Protein AF-A0A7V2PUW3-F1 (afdb_monomer)

Nearest PDB structures (foldseek):
  3nrw-assembly1_A  TM=8.621E-01  e=6.659E-03  Haloarcula marismortui
  1pvp-assembly1_B-2  TM=5.549E-01  e=2.207E-01  Punavirus P1

pLDDT: mean 91.97, std 9.2, range [51.28, 98.25]

Structure (mmCIF, N/CA/C/O backbone):
data_AF-A0A7V2PUW3-F1
#
_entry.id   AF-A0A7V2PUW3-F1
#
loop_
_atom_site.group_PDB
_atom_site.id
_atom_site.type_symbol
_atom_site.label_atom_id
_atom_site.label_alt_id
_atom_site.label_comp_id
_atom_site.label_asym_id
_atom_site.label_entity_id
_atom_site.label_seq_id
_atom_site.pdbx_PDB_ins_code
_atom_site.Cartn_x
_atom_site.Cartn_y
_atom_site.Cartn_z
_atom_site.occupancy
_atom_site.B_iso_or_equiv
_atom_site.auth_seq_id
_atom_site.auth_comp_id
_atom_site.auth_asym_id
_atom_site.auth_atom_id
_atom_site.pdbx_PDB_model_num
ATOM 1 N N . MET A 1 1 ? -8.598 -3.879 19.766 1.00 51.28 1 MET A N 1
ATOM 2 C CA . MET A 1 1 ? -7.593 -2.795 19.810 1.00 51.28 1 MET A CA 1
ATOM 3 C C . MET A 1 1 ? -7.805 -1.968 18.554 1.00 51.28 1 MET A C 1
ATOM 5 O O . MET A 1 1 ? -7.924 -2.573 17.498 1.00 51.28 1 MET A O 1
ATOM 9 N N . LYS A 1 2 ? -7.998 -0.651 18.660 1.00 70.31 2 LYS A N 1
ATOM 10 C CA . LYS A 1 2 ? -8.297 0.203 17.502 1.00 70.31 2 LYS A CA 1
ATOM 11 C C . LYS A 1 2 ? -6.970 0.790 17.023 1.00 70.31 2 LYS A C 1
ATOM 13 O O . LYS A 1 2 ? -6.455 1.682 17.683 1.00 70.31 2 LYS A O 1
ATOM 18 N N . TYR A 1 3 ? -6.376 0.204 15.986 1.00 88.75 3 TYR A N 1
ATOM 19 C CA . TYR A 1 3 ? -5.133 0.720 15.412 1.00 88.75 3 TYR A CA 1
ATOM 20 C C . TYR A 1 3 ? -5.442 1.935 14.545 1.00 88.75 3 TYR A C 1
ATOM 22 O O . TYR A 1 3 ? -6.392 1.908 13.757 1.00 88.75 3 TYR A O 1
ATOM 30 N N . SER A 1 4 ? -4.627 2.976 14.660 1.00 96.56 4 SER A N 1
ATOM 31 C CA . SER A 1 4 ? -4.621 4.026 13.649 1.00 96.56 4 SER A CA 1
ATOM 32 C C . SER A 1 4 ? -3.993 3.533 12.342 1.00 96.56 4 SER A C 1
ATOM 34 O O . SER A 1 4 ? -3.253 2.538 12.303 1.00 96.56 4 SER A O 1
ATOM 36 N N . ILE A 1 5 ? -4.260 4.244 11.247 1.00 96.88 5 ILE A N 1
ATOM 37 C CA . ILE A 1 5 ? -3.595 3.995 9.959 1.00 96.88 5 ILE A CA 1
ATOM 38 C C . ILE A 1 5 ? -2.074 4.157 10.110 1.00 96.88 5 ILE A C 1
ATOM 40 O O . ILE A 1 5 ? -1.307 3.325 9.628 1.00 96.88 5 ILE A O 1
ATOM 44 N N . GLN A 1 6 ? -1.623 5.188 10.827 1.00 96.94 6 GLN A N 1
ATOM 45 C CA . GLN A 1 6 ? -0.200 5.427 11.057 1.00 96.94 6 GLN A CA 1
ATOM 46 C C . GLN A 1 6 ? 0.468 4.278 11.825 1.00 96.94 6 GLN A C 1
ATOM 48 O O . GLN A 1 6 ? 1.545 3.814 11.439 1.00 96.94 6 GLN A O 1
ATOM 53 N N . GLU A 1 7 ? -0.154 3.812 12.911 1.00 97.25 7 GLU A N 1
ATOM 54 C CA . GLU A 1 7 ? 0.380 2.716 13.726 1.00 97.25 7 GLU A CA 1
ATOM 55 C C . GLU A 1 7 ? 0.435 1.414 12.931 1.00 97.25 7 GLU A C 1
ATOM 57 O O . GLU A 1 7 ? 1.468 0.747 12.915 1.00 97.25 7 GLU A O 1
ATOM 62 N N . SER A 1 8 ? -0.642 1.065 12.230 1.00 97.31 8 SER A N 1
ATOM 63 C CA . SER A 1 8 ? -0.702 -0.168 11.436 1.00 97.31 8 SER A CA 1
ATOM 64 C C . SER A 1 8 ? 0.316 -0.188 10.288 1.00 97.31 8 SER A C 1
ATOM 66 O O . SER A 1 8 ? 0.927 -1.230 10.043 1.00 97.31 8 SER A O 1
ATOM 68 N N . ILE A 1 9 ? 0.593 0.953 9.642 1.00 97.44 9 ILE A N 1
ATOM 69 C CA . ILE A 1 9 ? 1.695 1.086 8.671 1.00 97.44 9 ILE A CA 1
ATOM 70 C C . ILE A 1 9 ? 3.051 0.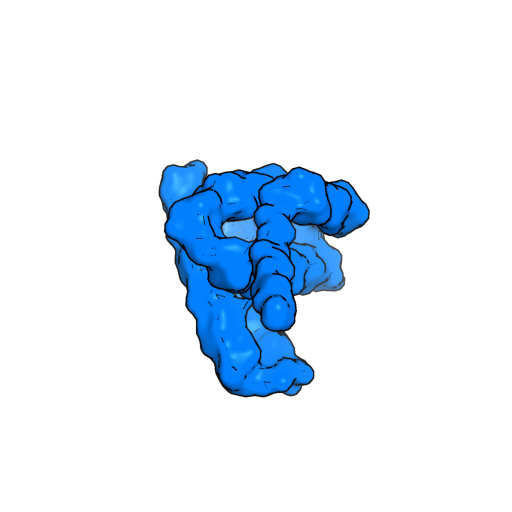824 9.334 1.00 97.44 9 ILE A C 1
ATOM 72 O O . ILE A 1 9 ? 3.873 0.086 8.784 1.00 97.44 9 ILE A O 1
ATOM 76 N N . ASN A 1 10 ? 3.297 1.402 10.512 1.00 96.50 10 ASN A N 1
ATOM 77 C CA . ASN A 1 10 ? 4.554 1.201 11.231 1.00 96.50 10 ASN A CA 1
ATOM 78 C C . ASN A 1 10 ? 4.742 -0.268 11.634 1.00 96.50 10 ASN A C 1
ATOM 80 O O . ASN A 1 10 ? 5.817 -0.828 11.419 1.00 96.50 10 ASN A O 1
ATOM 84 N N . HIS A 1 11 ? 3.688 -0.912 12.141 1.00 95.94 11 HIS A N 1
ATOM 85 C CA . HIS A 1 11 ? 3.705 -2.336 12.466 1.00 95.94 11 HIS A CA 1
ATOM 86 C C . HIS A 1 11 ? 3.993 -3.197 11.233 1.00 95.94 11 HIS A C 1
ATOM 88 O O . HIS A 1 11 ? 4.876 -4.054 11.280 1.00 95.94 11 HIS A O 1
ATOM 94 N N . TYR A 1 12 ? 3.332 -2.929 10.106 1.00 96.25 12 TYR A N 1
ATOM 95 C CA . TYR A 1 12 ? 3.611 -3.628 8.855 1.00 96.25 12 TYR A CA 1
ATOM 96 C C . TYR A 1 12 ? 5.075 -3.474 8.417 1.00 96.25 12 TYR A C 1
ATOM 98 O O . TYR A 1 12 ? 5.725 -4.469 8.095 1.00 96.25 12 TYR A O 1
ATOM 106 N N . LEU A 1 13 ? 5.639 -2.264 8.453 1.00 96.00 13 LEU A N 1
ATOM 107 C CA . LEU A 1 13 ? 7.041 -2.047 8.083 1.00 96.00 13 LEU A CA 1
ATOM 108 C C . LEU A 1 13 ? 8.016 -2.825 8.976 1.00 96.00 13 LEU A C 1
ATOM 110 O O . LEU A 1 13 ? 8.980 -3.396 8.461 1.00 96.00 13 LEU A O 1
ATOM 114 N N . GLU A 1 14 ? 7.743 -2.930 10.279 1.00 94.38 14 GLU A N 1
ATOM 115 C CA . GLU A 1 14 ? 8.532 -3.784 11.171 1.00 94.38 14 GLU A CA 1
ATOM 116 C C . GLU A 1 14 ? 8.423 -5.267 10.770 1.00 94.38 14 GLU A C 1
AT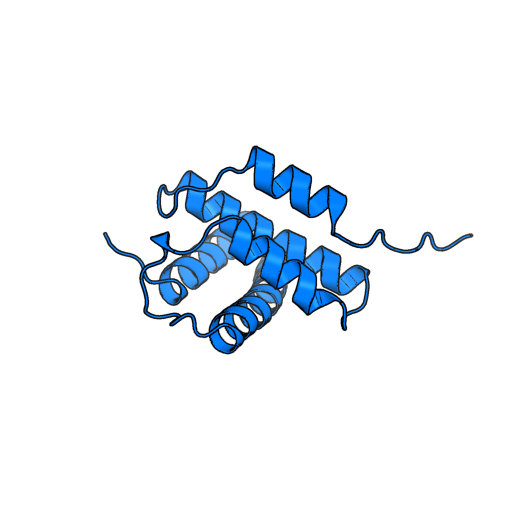OM 118 O O . GLU A 1 14 ? 9.444 -5.946 10.661 1.00 94.38 14 GLU A O 1
ATOM 123 N N . THR A 1 15 ? 7.233 -5.775 10.421 1.00 92.38 15 THR A N 1
ATOM 124 C CA . THR A 1 15 ? 7.092 -7.169 9.937 1.00 92.38 15 THR A CA 1
ATOM 125 C C . THR A 1 15 ? 7.886 -7.433 8.650 1.00 92.38 15 THR A C 1
ATOM 127 O O . THR A 1 15 ? 8.494 -8.496 8.485 1.00 92.38 15 THR A O 1
ATOM 130 N N . VAL A 1 16 ? 7.953 -6.455 7.739 1.00 91.19 16 VAL A N 1
ATOM 131 C CA . VAL A 1 16 ? 8.737 -6.549 6.494 1.00 91.19 16 VAL A CA 1
ATOM 132 C C . VAL A 1 16 ? 10.236 -6.564 6.794 1.00 91.19 16 VAL A C 1
ATOM 134 O O . VAL A 1 16 ? 10.984 -7.344 6.193 1.00 91.19 16 VAL A O 1
ATOM 137 N N . LYS A 1 17 ? 10.676 -5.744 7.752 1.00 89.19 17 LYS A N 1
ATOM 138 C CA . LYS A 1 17 ? 12.064 -5.696 8.220 1.00 89.19 17 LYS A CA 1
ATOM 139 C C . LYS A 1 17 ? 12.537 -7.055 8.728 1.00 89.19 17 LYS A C 1
ATOM 141 O O . LYS A 1 17 ? 13.623 -7.488 8.348 1.00 89.19 17 LYS A O 1
ATOM 146 N N . PHE A 1 18 ? 11.712 -7.733 9.529 1.00 84.38 18 PHE A N 1
ATOM 147 C CA . PHE A 1 18 ? 12.036 -9.049 10.088 1.00 84.38 18 PHE A CA 1
ATOM 148 C C . PHE A 1 18 ? 12.006 -10.180 9.050 1.00 84.38 18 PHE A C 1
ATOM 150 O O . PHE A 1 18 ? 12.747 -11.148 9.192 1.00 84.38 18 PHE A O 1
ATOM 157 N N . SER A 1 19 ? 11.179 -10.073 8.005 1.00 82.00 19 SER A N 1
ATOM 158 C CA . SER A 1 19 ? 10.915 -11.185 7.076 1.00 82.00 19 SER A CA 1
ATOM 159 C C . SER A 1 19 ? 11.678 -11.145 5.746 1.00 82.00 19 SER A C 1
ATOM 161 O O . SER A 1 19 ? 11.866 -12.197 5.135 1.00 82.00 19 SER A O 1
ATOM 163 N N . ARG A 1 20 ? 12.089 -9.968 5.242 1.00 72.25 20 ARG A N 1
ATOM 164 C CA . ARG A 1 20 ? 12.600 -9.831 3.857 1.00 72.25 20 ARG A CA 1
ATOM 165 C C . ARG A 1 20 ? 13.982 -9.189 3.727 1.00 72.25 20 ARG A C 1
ATOM 167 O O . ARG A 1 20 ? 14.746 -9.643 2.881 1.00 72.25 20 ARG A O 1
ATOM 174 N N . SER A 1 21 ? 14.279 -8.116 4.471 1.00 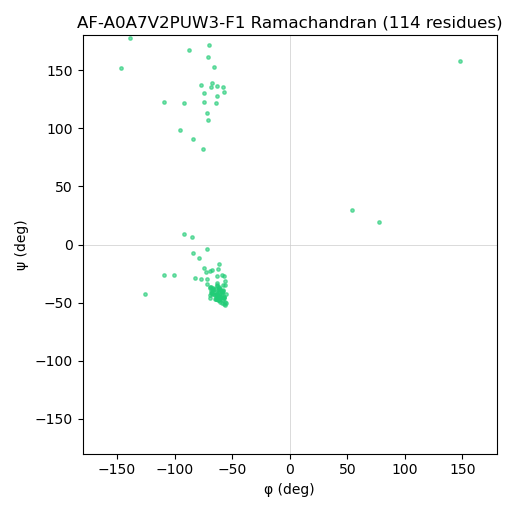82.06 21 SER A N 1
ATOM 175 C CA . SER A 1 21 ? 15.584 -7.414 4.613 1.00 82.06 21 SER A CA 1
ATOM 176 C C . SER A 1 21 ? 15.379 -5.912 4.844 1.00 82.06 21 SER A C 1
ATOM 178 O O . SER A 1 21 ? 14.387 -5.333 4.395 1.00 82.06 21 SER A O 1
ATOM 180 N N . THR A 1 22 ? 16.376 -5.240 5.428 1.00 81.38 22 THR A N 1
ATOM 181 C CA . THR A 1 22 ? 16.386 -3.779 5.647 1.00 81.38 22 THR A CA 1
ATOM 182 C C . THR A 1 22 ? 16.243 -2.968 4.352 1.00 81.38 22 THR A C 1
ATOM 184 O O . THR A 1 22 ? 15.588 -1.931 4.328 1.00 81.38 22 THR A O 1
ATOM 187 N N . ASN A 1 23 ? 16.805 -3.446 3.235 1.00 83.56 23 ASN A N 1
ATOM 188 C CA . ASN A 1 23 ? 16.679 -2.769 1.937 1.00 83.56 23 ASN A CA 1
ATOM 189 C C . ASN A 1 23 ? 15.243 -2.824 1.388 1.00 83.56 23 ASN A C 1
ATOM 191 O O . ASN A 1 23 ? 14.763 -1.858 0.786 1.00 83.56 23 ASN A O 1
ATOM 195 N N . THR A 1 24 ? 14.547 -3.944 1.613 1.00 87.19 24 THR A N 1
ATOM 196 C CA . THR A 1 24 ? 13.140 -4.103 1.213 1.00 87.19 24 THR A CA 1
ATOM 197 C C . THR A 1 24 ? 12.245 -3.212 2.066 1.00 87.19 24 THR A C 1
ATOM 199 O O . THR A 1 24 ? 11.402 -2.502 1.523 1.00 87.19 24 THR A O 1
ATOM 202 N N . GLU A 1 25 ? 12.492 -3.174 3.377 1.00 92.69 25 GLU A N 1
ATOM 203 C CA . GLU A 1 25 ? 11.787 -2.294 4.313 1.00 92.69 25 GLU A CA 1
ATOM 204 C C . GLU A 1 25 ? 11.908 -0.822 3.906 1.00 92.69 25 GLU A C 1
ATOM 206 O O . GLU A 1 25 ? 10.886 -0.168 3.722 1.00 92.69 25 GLU A O 1
ATOM 211 N N . ARG A 1 26 ? 13.121 -0.315 3.647 1.00 91.88 26 ARG A N 1
ATOM 212 C CA . ARG A 1 26 ? 13.322 1.084 3.230 1.00 91.88 26 ARG A CA 1
ATOM 213 C C . ARG A 1 26 ? 12.552 1.426 1.956 1.00 91.88 26 ARG A C 1
ATOM 215 O O . ARG A 1 26 ? 11.994 2.514 1.815 1.00 91.88 26 ARG A O 1
ATOM 222 N N . THR A 1 27 ? 12.521 0.485 1.019 1.00 93.06 27 THR A N 1
ATOM 223 C CA . THR A 1 27 ? 11.794 0.647 -0.240 1.00 93.06 27 THR A CA 1
ATOM 224 C C . THR A 1 27 ? 10.282 0.696 -0.006 1.00 93.06 27 THR A C 1
ATOM 226 O O . THR A 1 27 ? 9.594 1.540 -0.581 1.00 93.06 27 THR A O 1
ATOM 229 N N . TYR A 1 28 ? 9.768 -0.169 0.869 1.00 95.50 28 TYR A N 1
ATOM 230 C CA . TYR A 1 28 ? 8.351 -0.208 1.228 1.00 95.50 28 TYR A CA 1
ATOM 231 C C . TYR A 1 28 ? 7.953 1.028 2.031 1.00 95.50 28 TYR A C 1
ATOM 233 O O . TYR A 1 28 ? 6.894 1.590 1.780 1.00 95.50 28 TYR A O 1
ATOM 241 N N . ARG A 1 29 ? 8.824 1.521 2.916 1.00 96.88 29 ARG A N 1
ATOM 242 C CA . ARG A 1 29 ? 8.623 2.774 3.647 1.00 96.88 29 ARG A CA 1
ATOM 243 C C . ARG A 1 29 ? 8.427 3.945 2.695 1.00 96.88 29 ARG A C 1
ATOM 245 O O . ARG A 1 29 ? 7.484 4.706 2.861 1.00 96.88 29 ARG A O 1
ATOM 252 N N . ASN A 1 30 ? 9.253 4.057 1.655 1.00 96.69 30 ASN A N 1
ATOM 253 C CA . ASN A 1 30 ? 9.078 5.104 0.647 1.00 96.69 30 ASN A CA 1
ATOM 254 C C . ASN A 1 30 ? 7.720 4.996 -0.062 1.00 96.69 30 ASN A C 1
ATOM 256 O O . ASN A 1 30 ? 7.036 6.002 -0.219 1.00 96.69 30 ASN A O 1
ATOM 260 N N . ALA A 1 31 ? 7.313 3.787 -0.456 1.00 97.06 31 ALA A N 1
ATOM 261 C CA . ALA A 1 31 ? 6.007 3.564 -1.073 1.00 97.06 31 ALA A CA 1
ATOM 262 C C . ALA A 1 31 ? 4.848 3.947 -0.140 1.00 97.06 31 ALA A C 1
ATOM 264 O O . ALA A 1 31 ? 3.914 4.628 -0.558 1.00 97.06 31 ALA A O 1
ATOM 265 N N . LEU A 1 32 ? 4.926 3.549 1.132 1.00 97.94 32 LEU A N 1
ATOM 266 C CA . LEU A 1 32 ? 3.890 3.831 2.122 1.00 97.94 32 LEU A CA 1
ATOM 267 C C . LEU A 1 32 ? 3.872 5.294 2.564 1.00 97.94 32 LEU A C 1
ATOM 269 O O . LEU A 1 32 ? 2.828 5.773 2.987 1.00 97.94 32 LEU A O 1
ATOM 273 N N . ASN A 1 33 ? 4.978 6.029 2.451 1.00 98.06 33 ASN A N 1
ATOM 274 C CA . ASN A 1 33 ? 4.977 7.481 2.639 1.00 98.06 33 ASN A CA 1
ATOM 275 C C . ASN A 1 33 ? 4.191 8.178 1.521 1.00 98.06 33 ASN A C 1
ATOM 277 O O . ASN A 1 33 ? 3.396 9.069 1.797 1.00 98.06 33 ASN A O 1
ATOM 281 N N . VAL A 1 34 ? 4.356 7.737 0.269 1.00 98.06 34 VAL A N 1
ATOM 282 C CA . VAL A 1 34 ? 3.556 8.251 -0.858 1.00 98.06 34 VAL A CA 1
ATOM 283 C C . VAL A 1 34 ? 2.085 7.858 -0.704 1.00 98.06 34 VAL A C 1
ATOM 285 O O . VAL A 1 34 ? 1.207 8.667 -0.975 1.00 98.06 34 VAL A O 1
ATOM 288 N N . PHE A 1 35 ? 1.803 6.654 -0.200 1.00 98.25 35 PHE A N 1
ATOM 289 C CA . PHE A 1 35 ? 0.442 6.243 0.150 1.00 98.25 35 PHE A CA 1
ATOM 290 C C . PHE A 1 35 ? -0.172 7.110 1.257 1.00 98.25 35 PHE A C 1
ATOM 292 O O . PHE A 1 35 ? -1.300 7.559 1.115 1.00 98.25 35 PHE A O 1
ATOM 299 N N . GLN A 1 36 ? 0.564 7.396 2.334 1.00 98.06 36 GLN A N 1
ATOM 300 C CA . GLN A 1 36 ? 0.111 8.300 3.399 1.00 98.06 36 GLN A CA 1
ATOM 301 C C . GLN A 1 36 ? -0.196 9.702 2.864 1.00 98.06 36 GLN A C 1
ATOM 303 O O . GLN A 1 36 ? -1.206 10.283 3.247 1.00 98.06 36 GLN A O 1
ATOM 308 N N . GLN A 1 37 ? 0.627 10.221 1.949 1.00 97.81 37 GLN A N 1
ATOM 309 C CA . GLN A 1 37 ? 0.346 11.500 1.302 1.00 97.81 37 GLN A CA 1
ATOM 310 C C . GLN A 1 37 ? -0.943 11.443 0.470 1.00 97.81 37 GLN A C 1
ATOM 312 O O . GLN A 1 37 ? -1.772 12.333 0.597 1.00 97.81 37 GLN A O 1
ATOM 317 N N . ASP A 1 38 ? -1.158 10.372 -0.303 1.00 97.25 38 ASP A N 1
ATOM 318 C CA . ASP A 1 38 ? -2.405 10.166 -1.057 1.00 97.25 38 ASP A CA 1
ATOM 319 C 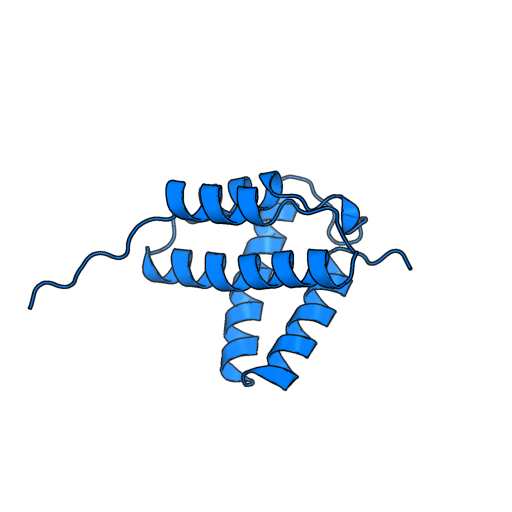C . ASP A 1 38 ? -3.633 10.135 -0.133 1.00 97.25 38 ASP A C 1
ATOM 321 O O . ASP A 1 38 ? -4.656 10.739 -0.446 1.00 97.25 38 ASP A O 1
ATOM 325 N N . LEU A 1 39 ? -3.534 9.498 1.037 1.00 97.31 39 LEU A N 1
ATOM 326 C CA . LEU A 1 39 ? -4.601 9.515 2.042 1.00 97.31 39 LEU A CA 1
ATOM 327 C C . LEU A 1 39 ? -4.894 10.936 2.540 1.00 97.31 39 LEU A C 1
ATOM 329 O O . LEU A 1 39 ? -6.056 11.342 2.558 1.00 97.31 39 LEU A O 1
ATOM 333 N N . ILE A 1 40 ? -3.852 11.695 2.894 1.00 97.19 40 ILE A N 1
ATOM 334 C CA . ILE A 1 40 ? -3.976 13.085 3.355 1.00 97.19 40 ILE A CA 1
ATOM 335 C C . ILE A 1 40 ? -4.618 13.958 2.270 1.00 97.19 40 ILE A C 1
ATOM 337 O O . ILE A 1 40 ? -5.550 14.707 2.561 1.00 97.19 40 ILE A O 1
ATOM 341 N N . ASP A 1 41 ? -4.175 13.824 1.019 1.00 95.69 41 ASP A N 1
ATOM 342 C CA . ASP A 1 41 ? -4.692 14.589 -0.121 1.00 95.69 41 ASP A CA 1
ATOM 343 C C . ASP A 1 41 ? -6.179 14.285 -0.392 1.00 95.69 41 ASP A C 1
ATOM 345 O O . ASP A 1 41 ? -6.916 15.140 -0.884 1.00 95.69 41 ASP A O 1
ATOM 349 N N . ASN A 1 42 ? -6.643 13.087 -0.019 1.00 94.50 42 ASN A N 1
ATOM 350 C CA . ASN A 1 42 ? -8.048 12.673 -0.074 1.00 94.50 42 ASN A CA 1
ATOM 351 C C . ASN A 1 42 ? -8.825 12.949 1.235 1.00 94.50 42 ASN A C 1
ATOM 353 O O . ASN A 1 42 ? -9.968 12.509 1.372 1.00 94.50 42 ASN A O 1
ATOM 357 N N . GLY A 1 43 ? -8.239 13.679 2.192 1.00 94.81 43 GLY A N 1
ATOM 358 C CA . GLY A 1 43 ? -8.893 14.092 3.438 1.00 94.81 43 GLY A CA 1
ATOM 359 C C . GLY A 1 43 ? -9.003 12.999 4.505 1.00 94.81 43 GLY A C 1
ATOM 360 O O . GLY A 1 43 ? -9.840 13.104 5.401 1.00 94.81 43 GLY A O 1
ATOM 361 N N . ILE A 1 44 ? -8.192 11.943 4.416 1.00 95.38 44 ILE A N 1
ATOM 362 C CA . ILE A 1 44 ? -8.172 10.844 5.385 1.00 95.38 44 ILE A CA 1
ATOM 363 C C . ILE A 1 44 ? -7.132 11.146 6.471 1.00 95.38 44 ILE A C 1
ATOM 365 O O . ILE A 1 44 ? -5.946 11.306 6.186 1.00 95.38 44 ILE A O 1
ATOM 369 N N . ASP A 1 45 ? -7.577 11.189 7.729 1.00 95.31 45 ASP A N 1
ATOM 370 C CA . ASP A 1 45 ? -6.701 11.361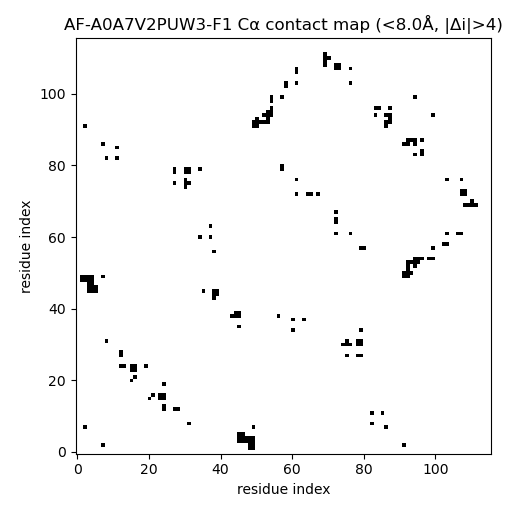 8.893 1.00 95.31 45 ASP A CA 1
ATOM 371 C C . ASP A 1 45 ? -5.927 10.069 9.194 1.00 95.31 45 ASP A C 1
ATOM 373 O O . ASP A 1 45 ? -6.522 9.022 9.455 1.00 95.31 45 ASP A O 1
ATOM 377 N N . LEU A 1 46 ? -4.594 10.152 9.211 1.00 96.31 46 LEU A N 1
ATOM 378 C CA . LEU A 1 46 ? -3.709 9.022 9.505 1.00 96.31 46 LEU A CA 1
ATOM 379 C C . LEU A 1 46 ? -3.809 8.536 10.959 1.00 96.31 46 LEU A C 1
ATOM 381 O O . LEU A 1 46 ? -3.488 7.379 11.235 1.00 96.31 46 LEU A O 1
ATOM 385 N N . ASN A 1 47 ? -4.272 9.386 11.880 1.00 96.38 47 ASN A N 1
ATOM 386 C CA . ASN A 1 47 ? -4.565 8.995 13.263 1.00 96.38 47 ASN A CA 1
ATOM 387 C C . ASN A 1 47 ? -5.964 8.374 13.410 1.00 96.38 47 ASN A C 1
ATOM 389 O O . ASN A 1 47 ? -6.315 7.868 14.478 1.00 96.38 47 ASN A O 1
ATOM 393 N N . GLY A 1 48 ? -6.760 8.404 12.338 1.00 94.31 48 GLY A N 1
ATOM 394 C CA . GLY A 1 48 ? -8.073 7.790 12.264 1.00 94.31 48 GLY A CA 1
ATOM 395 C C . GLY A 1 48 ? -8.021 6.262 12.243 1.00 94.31 48 GLY A C 1
ATOM 396 O O . GLY A 1 48 ? -6.966 5.640 12.133 1.00 94.31 48 GLY A O 1
ATOM 397 N N . ASP A 1 49 ? -9.203 5.655 12.347 1.00 94.75 49 ASP A N 1
ATOM 398 C CA . ASP A 1 49 ? -9.378 4.202 12.399 1.00 94.75 49 ASP A CA 1
ATOM 399 C C . ASP A 1 49 ? -8.897 3.509 11.112 1.00 94.75 49 ASP A C 1
ATOM 401 O O . ASP A 1 49 ? -9.336 3.839 10.010 1.00 94.75 49 ASP A O 1
ATOM 405 N N . VAL A 1 50 ? -8.040 2.496 11.243 1.00 96.50 50 VAL A N 1
ATOM 406 C CA . VAL A 1 50 ? -7.567 1.705 10.098 1.00 96.50 50 VAL A CA 1
ATOM 407 C C . VAL A 1 50 ? -8.691 0.952 9.374 1.00 96.50 50 VAL A C 1
ATOM 409 O O . VAL A 1 50 ? -8.554 0.647 8.188 1.00 96.50 50 VAL A O 1
ATOM 412 N N . SER A 1 51 ? -9.832 0.710 10.032 1.00 94.12 51 SER A N 1
ATOM 413 C CA . SER A 1 51 ? -10.984 0.022 9.430 1.00 94.12 51 SER A CA 1
ATOM 414 C C . SER A 1 51 ? -11.590 0.750 8.218 1.00 94.12 51 SER A C 1
ATOM 416 O O . SER A 1 51 ? -12.292 0.133 7.417 1.00 94.12 51 SER A O 1
ATOM 418 N N . PHE A 1 52 ? -11.282 2.040 8.024 1.00 91.38 52 PHE A N 1
ATOM 419 C CA . PHE A 1 52 ? -11.674 2.791 6.826 1.00 91.38 52 PHE A CA 1
ATOM 420 C C . PHE A 1 52 ? -10.938 2.339 5.554 1.00 91.38 52 PHE A C 1
ATOM 422 O O . PHE A 1 52 ? -11.434 2.553 4.443 1.00 91.38 52 PHE A O 1
ATOM 429 N N . ILE A 1 53 ? -9.767 1.710 5.690 1.00 95.50 53 ILE A N 1
ATOM 430 C CA . ILE A 1 53 ? -8.959 1.264 4.554 1.00 95.50 53 ILE A CA 1
ATOM 431 C C . ILE A 1 53 ? -9.628 0.066 3.878 1.00 95.50 53 ILE A C 1
ATOM 433 O O . ILE A 1 53 ? -9.679 -1.026 4.432 1.00 95.50 53 ILE A O 1
ATOM 437 N N . ASN A 1 54 ? -10.095 0.250 2.647 1.00 95.31 54 ASN A N 1
ATOM 438 C CA . ASN A 1 54 ? -10.729 -0.789 1.831 1.00 95.31 54 ASN A CA 1
ATOM 439 C C . ASN A 1 54 ? -10.250 -0.701 0.370 1.00 95.31 54 ASN A C 1
ATOM 441 O O . ASN A 1 54 ? -9.485 0.199 0.016 1.00 95.31 54 ASN A O 1
ATOM 445 N N . GLU A 1 55 ? -10.688 -1.603 -0.514 1.00 94.75 55 GLU A N 1
ATOM 446 C CA . GLU A 1 55 ? -10.165 -1.654 -1.892 1.00 94.75 55 GLU A CA 1
ATOM 447 C C . GLU A 1 55 ? -10.313 -0.342 -2.677 1.00 94.75 55 GLU A C 1
ATOM 449 O O . GLU A 1 55 ? -9.501 -0.095 -3.570 1.00 94.75 55 GLU A O 1
ATOM 454 N N . SER A 1 56 ? -11.303 0.511 -2.380 1.00 94.50 56 SER A N 1
ATOM 455 C CA . SER A 1 56 ? -11.450 1.804 -3.062 1.00 94.50 56 SER A CA 1
ATOM 456 C C . SER A 1 56 ? -10.256 2.720 -2.807 1.00 94.50 56 SER A C 1
ATOM 458 O O . SER A 1 56 ? -9.830 3.429 -3.717 1.00 94.50 56 SER A O 1
ATOM 460 N N . VAL A 1 57 ? -9.673 2.651 -1.609 1.00 96.44 57 VAL A N 1
ATOM 461 C CA . VAL A 1 57 ? -8.470 3.398 -1.230 1.00 96.44 57 VAL A CA 1
ATOM 462 C C . VAL A 1 57 ? -7.277 2.940 -2.073 1.00 96.44 57 VAL A C 1
ATOM 464 O O . VAL A 1 57 ? -6.568 3.766 -2.641 1.00 96.44 57 VAL A O 1
ATOM 467 N N . MET A 1 58 ? -7.109 1.627 -2.272 1.00 96.19 58 MET A N 1
ATOM 468 C CA . MET A 1 58 ? -6.069 1.095 -3.165 1.00 96.19 58 MET A CA 1
ATOM 469 C C . MET A 1 58 ? -6.270 1.549 -4.619 1.00 96.19 58 MET A C 1
ATOM 471 O O . MET A 1 58 ? -5.311 1.864 -5.319 1.00 96.19 58 MET A O 1
ATOM 475 N N . ILE A 1 59 ? -7.516 1.602 -5.095 1.00 94.69 59 ILE A N 1
ATOM 476 C CA . ILE A 1 59 ? -7.829 2.080 -6.449 1.00 94.69 59 ILE A CA 1
ATOM 477 C C . ILE A 1 59 ? -7.497 3.570 -6.615 1.00 94.69 59 ILE A C 1
ATOM 479 O O . ILE A 1 59 ? -6.994 3.962 -7.676 1.00 94.69 59 ILE A O 1
ATOM 483 N N . SER A 1 60 ? -7.803 4.385 -5.600 1.00 95.38 60 SER A N 1
ATOM 484 C CA . SER A 1 60 ? -7.455 5.809 -5.567 1.00 95.38 60 SER A CA 1
ATOM 485 C C . SER A 1 60 ? -5.944 5.976 -5.674 1.00 95.38 60 SER A C 1
ATOM 487 O O . SER A 1 60 ? -5.462 6.607 -6.615 1.00 95.38 60 SER A O 1
ATOM 489 N N . PHE A 1 61 ? -5.206 5.247 -4.836 1.00 97.25 61 PHE A N 1
ATOM 490 C CA . PHE A 1 61 ? -3.753 5.267 -4.835 1.00 97.25 61 PHE A CA 1
ATOM 491 C C . PHE A 1 61 ? -3.154 4.871 -6.191 1.00 97.25 61 PHE A C 1
ATOM 493 O O . PHE A 1 61 ? -2.340 5.593 -6.750 1.00 97.25 61 PHE A O 1
ATOM 500 N N . ILE A 1 62 ? -3.605 3.775 -6.816 1.00 95.94 62 ILE A N 1
ATOM 501 C CA . ILE A 1 62 ? -3.133 3.395 -8.166 1.00 95.94 62 ILE A CA 1
ATOM 502 C C . ILE A 1 62 ? -3.353 4.530 -9.178 1.00 95.94 62 ILE A C 1
ATOM 504 O O . ILE A 1 62 ? -2.551 4.726 -10.092 1.00 95.94 62 ILE A O 1
ATOM 508 N N . SER A 1 63 ? -4.443 5.282 -9.026 1.00 94.94 63 SER A N 1
ATOM 509 C CA . SER A 1 63 ? -4.7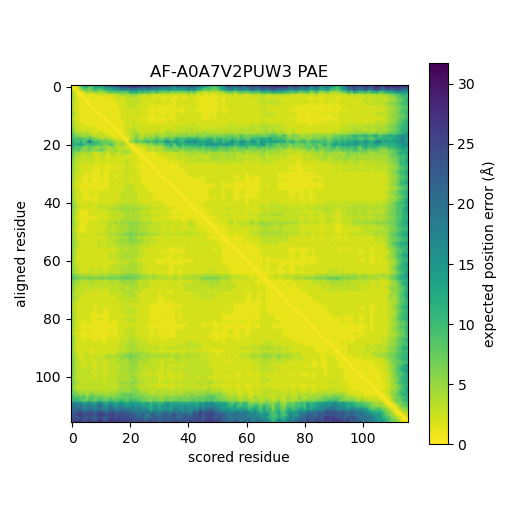78 6.382 -9.926 1.00 94.94 63 SER A CA 1
ATOM 510 C C . SER A 1 63 ? -3.856 7.592 -9.737 1.00 94.94 63 SER A C 1
ATOM 512 O O . SER A 1 63 ? -3.520 8.225 -10.741 1.00 94.94 63 SER A O 1
ATOM 514 N N . SER A 1 64 ? -3.395 7.879 -8.514 1.00 95.50 64 SER A N 1
ATOM 515 C CA . SER A 1 64 ? -2.431 8.959 -8.250 1.00 95.50 64 SER A CA 1
ATOM 516 C C . SER A 1 64 ? -1.006 8.615 -8.697 1.00 95.50 64 SER A C 1
ATOM 518 O O . SER A 1 64 ? -0.223 9.505 -9.033 1.00 95.50 64 SER A O 1
ATOM 520 N N . LEU A 1 65 ? -0.686 7.325 -8.860 1.00 95.50 65 LEU A N 1
ATOM 521 C CA . LEU A 1 65 ? 0.635 6.880 -9.320 1.00 95.50 65 LEU A CA 1
ATOM 522 C C . LEU A 1 65 ? 0.940 7.144 -10.806 1.00 95.50 65 LEU A C 1
ATOM 524 O O . LEU A 1 65 ? 2.063 6.901 -11.256 1.00 95.50 65 LEU A O 1
ATOM 528 N N . LYS A 1 66 ? -0.010 7.668 -11.590 1.00 90.38 66 LYS A N 1
ATOM 529 C CA . LYS A 1 66 ? 0.154 7.876 -13.044 1.00 90.38 66 LYS A CA 1
ATOM 530 C C . LYS A 1 66 ? 1.329 8.786 -13.421 1.00 90.38 66 LYS A C 1
ATOM 532 O O . LYS A 1 66 ? 1.894 8.613 -14.503 1.00 90.38 66 LYS A O 1
ATOM 537 N N . ASN A 1 67 ? 1.721 9.693 -12.526 1.00 89.44 67 ASN A N 1
ATOM 538 C CA . ASN A 1 67 ? 2.844 10.615 -12.724 1.00 89.44 67 ASN A CA 1
ATOM 539 C C . ASN A 1 67 ? 4.220 9.965 -12.493 1.00 89.44 67 ASN A C 1
ATOM 541 O O . ASN A 1 67 ? 5.244 10.545 -12.848 1.00 89.44 67 ASN A O 1
ATOM 545 N N . TYR A 1 68 ? 4.268 8.757 -11.929 1.00 93.31 68 TYR A N 1
ATOM 546 C CA . TYR A 1 68 ? 5.510 8.014 -11.729 1.00 93.31 68 TYR A CA 1
ATOM 547 C C . TYR A 1 68 ? 5.876 7.173 -12.956 1.00 93.31 68 TYR A C 1
ATOM 549 O O . TYR A 1 68 ? 5.065 6.948 -13.856 1.00 93.31 68 TYR A O 1
ATOM 557 N N . SER A 1 69 ? 7.109 6.658 -12.992 1.00 92.81 69 SER A N 1
ATOM 558 C CA . SER A 1 69 ? 7.494 5.659 -13.995 1.00 92.81 69 SER A CA 1
ATOM 559 C C . SER A 1 69 ? 6.720 4.342 -13.785 1.00 92.81 69 SER A C 1
ATOM 561 O O . SER A 1 69 ? 6.399 4.012 -12.640 1.00 92.81 69 SER A O 1
ATOM 563 N N . PRO A 1 70 ? 6.482 3.523 -14.830 1.00 92.06 70 PRO A N 1
ATOM 564 C CA . PRO A 1 70 ? 5.828 2.217 -14.671 1.00 92.06 70 PRO A CA 1
ATOM 565 C C . PRO A 1 70 ? 6.536 1.278 -13.680 1.00 92.06 70 PRO A C 1
ATOM 567 O O . PRO A 1 70 ? 5.891 0.470 -13.013 1.00 92.06 70 PRO A O 1
ATOM 570 N N . ALA A 1 71 ? 7.865 1.381 -13.564 1.00 91.88 71 ALA A N 1
ATOM 571 C CA . ALA A 1 71 ? 8.641 0.595 -12.607 1.00 91.88 71 ALA A CA 1
ATOM 572 C C . ALA A 1 71 ? 8.369 1.039 -11.161 1.00 91.88 71 ALA A C 1
ATOM 574 O O . ALA A 1 71 ? 8.112 0.201 -10.297 1.00 91.88 71 ALA A O 1
ATOM 575 N N . THR A 1 72 ? 8.373 2.352 -10.914 1.00 93.88 72 THR A N 1
ATOM 576 C CA . THR A 1 72 ? 8.064 2.935 -9.601 1.00 93.88 72 THR A CA 1
ATOM 577 C C . THR A 1 72 ? 6.619 2.660 -9.197 1.00 93.88 72 THR A C 1
ATOM 579 O O . THR A 1 72 ? 6.375 2.247 -8.069 1.00 93.88 72 THR A O 1
ATOM 582 N N . GLU A 1 73 ? 5.671 2.802 -10.127 1.00 94.94 73 GLU A N 1
ATOM 583 C CA . GLU A 1 73 ? 4.265 2.471 -9.891 1.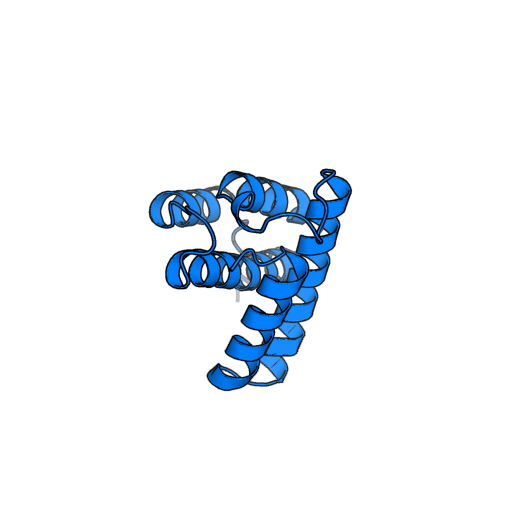00 94.94 73 GLU A CA 1
ATOM 584 C C . GLU A 1 73 ? 4.116 1.021 -9.430 1.00 94.94 73 GLU A C 1
ATOM 586 O O . GLU A 1 73 ? 3.533 0.757 -8.383 1.00 94.94 73 GLU A O 1
ATOM 591 N N . ARG A 1 74 ? 4.692 0.064 -10.165 1.00 93.81 74 ARG A N 1
ATOM 592 C CA . ARG A 1 74 ? 4.586 -1.355 -9.813 1.00 93.81 74 ARG A CA 1
ATOM 593 C C . ARG A 1 74 ? 5.204 -1.665 -8.453 1.00 93.81 74 ARG A C 1
ATOM 595 O O . ARG A 1 74 ? 4.663 -2.486 -7.711 1.00 93.81 74 ARG A O 1
ATOM 602 N N . LEU A 1 75 ? 6.319 -1.018 -8.128 1.00 94.88 75 LEU A N 1
ATOM 603 C CA . LEU A 1 75 ? 6.953 -1.141 -6.823 1.00 94.88 75 LEU A CA 1
ATOM 604 C C . LEU A 1 75 ? 6.028 -0.641 -5.706 1.00 94.88 75 LEU A C 1
ATOM 606 O O . LEU A 1 75 ? 5.825 -1.354 -4.725 1.00 94.88 75 LEU A O 1
AT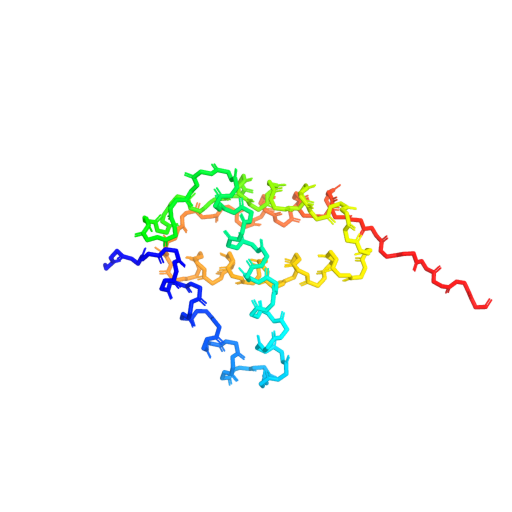OM 610 N N . TYR A 1 76 ? 5.431 0.540 -5.873 1.00 96.94 76 TYR A N 1
ATOM 611 C CA . TYR A 1 76 ? 4.545 1.124 -4.866 1.00 96.94 76 TYR A CA 1
ATOM 612 C C . TYR A 1 76 ? 3.252 0.325 -4.711 1.00 96.94 76 TYR 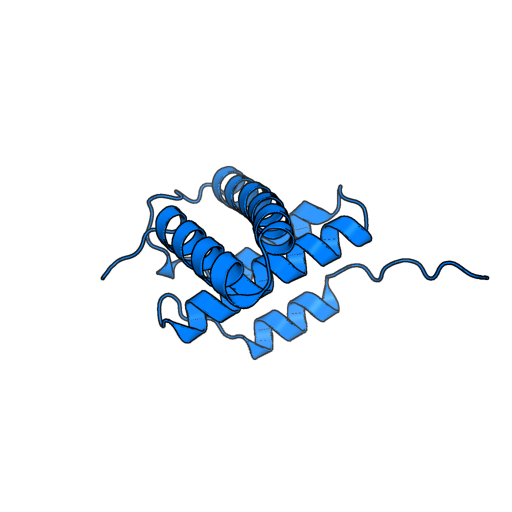A C 1
ATOM 614 O O . TYR A 1 76 ? 2.851 0.024 -3.591 1.00 96.94 76 TYR A O 1
ATOM 622 N N . ILE A 1 77 ? 2.666 -0.137 -5.819 1.00 96.81 77 ILE A N 1
ATOM 623 C CA . ILE A 1 77 ? 1.522 -1.055 -5.802 1.00 96.81 77 ILE A CA 1
ATOM 624 C C . ILE A 1 77 ? 1.867 -2.346 -5.057 1.00 96.81 77 ILE A C 1
ATOM 626 O O . ILE A 1 77 ? 1.047 -2.836 -4.292 1.00 96.81 77 ILE A O 1
ATOM 630 N N . THR A 1 78 ? 3.064 -2.905 -5.254 1.00 95.94 78 THR A N 1
ATOM 631 C CA . THR A 1 78 ? 3.479 -4.144 -4.573 1.00 95.94 78 THR A CA 1
ATOM 632 C C . THR A 1 78 ? 3.583 -3.939 -3.062 1.00 95.94 78 THR A C 1
ATOM 634 O O . THR A 1 78 ? 3.045 -4.740 -2.301 1.00 95.94 78 THR A O 1
ATOM 637 N N . ALA A 1 79 ? 4.237 -2.858 -2.628 1.00 96.81 79 ALA A N 1
ATOM 638 C CA . ALA A 1 79 ? 4.396 -2.544 -1.211 1.00 96.81 79 ALA A CA 1
ATOM 639 C C . ALA A 1 79 ? 3.047 -2.286 -0.521 1.00 96.81 79 ALA A C 1
ATOM 641 O O . ALA A 1 79 ? 2.781 -2.871 0.532 1.00 96.81 79 ALA A O 1
ATOM 642 N N . SER A 1 80 ? 2.180 -1.477 -1.140 1.00 97.69 80 SER A N 1
ATOM 643 C CA . SER A 1 80 ? 0.845 -1.176 -0.615 1.00 97.69 80 SER A CA 1
ATOM 644 C C . SER A 1 80 ? -0.087 -2.387 -0.676 1.00 97.69 80 SER A C 1
ATOM 646 O O . SER A 1 80 ? -0.836 -2.616 0.263 1.00 97.69 80 SER A O 1
ATOM 648 N N . ALA A 1 81 ? -0.017 -3.233 -1.709 1.00 97.62 81 ALA A N 1
ATOM 649 C CA . ALA A 1 81 ? -0.796 -4.475 -1.744 1.00 97.62 81 ALA A CA 1
ATOM 650 C C . ALA A 1 81 ? -0.422 -5.406 -0.583 1.00 97.62 81 ALA A C 1
ATOM 652 O O . ALA A 1 81 ? -1.311 -5.972 0.047 1.00 97.62 81 ALA A O 1
ATOM 653 N N . GLY A 1 82 ? 0.871 -5.514 -0.257 1.00 96.88 82 GLY A N 1
ATOM 654 C CA . GLY A 1 82 ? 1.327 -6.261 0.917 1.00 96.88 82 GLY A CA 1
ATOM 655 C C . GLY A 1 82 ? 0.792 -5.688 2.234 1.00 96.88 82 GLY A C 1
ATOM 656 O O . GLY A 1 82 ? 0.392 -6.454 3.105 1.00 96.88 82 GLY A O 1
ATOM 657 N N . TYR A 1 83 ? 0.689 -4.360 2.352 1.00 98.00 83 TYR A N 1
ATOM 658 C CA . TYR A 1 83 ? 0.062 -3.716 3.510 1.00 98.00 83 TYR A CA 1
ATOM 659 C C . TYR A 1 83 ? -1.426 -4.083 3.632 1.00 98.00 83 TYR A C 1
ATOM 661 O O . TYR A 1 83 ? -1.887 -4.441 4.709 1.00 98.00 83 TYR A O 1
ATOM 669 N N . PHE A 1 84 ? -2.174 -4.082 2.528 1.00 98.12 84 PHE A N 1
ATOM 670 C CA . PHE A 1 84 ? -3.585 -4.489 2.528 1.00 98.12 84 PHE A CA 1
ATOM 671 C C . PHE A 1 84 ? -3.766 -5.975 2.871 1.00 98.12 84 PHE A C 1
ATOM 673 O O . PHE A 1 84 ? -4.701 -6.342 3.577 1.00 98.12 84 PHE A O 1
ATOM 680 N N . GLU A 1 85 ? -2.868 -6.839 2.393 1.00 97.31 85 GLU A N 1
ATOM 681 C CA . GLU A 1 85 ? -2.848 -8.256 2.771 1.00 97.31 85 GLU A CA 1
ATOM 682 C C . GLU A 1 85 ? -2.578 -8.435 4.269 1.00 97.31 85 GLU A C 1
ATOM 684 O O . GLU A 1 85 ? -3.261 -9.228 4.914 1.00 97.31 85 GLU A O 1
ATOM 689 N N . TYR A 1 86 ? -1.650 -7.655 4.829 1.00 96.88 86 TYR A N 1
ATOM 690 C CA . TYR A 1 86 ? -1.385 -7.606 6.266 1.00 96.88 86 TYR A CA 1
ATOM 691 C C . TYR A 1 86 ? -2.622 -7.165 7.063 1.00 96.88 86 TYR A C 1
ATOM 693 O O . TYR A 1 86 ? -3.025 -7.864 7.989 1.00 96.88 86 TYR A O 1
ATOM 701 N N . LEU A 1 87 ? -3.287 -6.072 6.667 1.00 97.06 87 LEU A N 1
ATOM 702 C CA . LEU A 1 87 ? -4.503 -5.597 7.342 1.00 97.06 87 LEU A CA 1
ATOM 703 C C . LEU A 1 87 ? -5.619 -6.648 7.359 1.00 97.06 87 LEU A C 1
ATOM 705 O O . LEU A 1 87 ? -6.318 -6.792 8.361 1.00 97.06 87 LEU A O 1
ATOM 709 N N . ALA A 1 88 ? -5.789 -7.377 6.255 1.00 96.75 88 ALA A N 1
ATOM 710 C CA . ALA A 1 88 ? -6.775 -8.445 6.160 1.00 96.75 88 ALA A CA 1
ATOM 711 C C . ALA A 1 88 ? -6.408 -9.649 7.045 1.00 96.75 88 ALA A C 1
ATOM 713 O O . ALA A 1 88 ? -7.284 -10.212 7.700 1.00 96.75 88 ALA A O 1
ATOM 714 N N . ALA A 1 89 ? -5.128 -10.036 7.067 1.00 95.69 89 ALA A N 1
ATOM 715 C CA . ALA A 1 89 ? -4.630 -11.164 7.854 1.00 95.69 89 ALA A CA 1
ATOM 716 C C . ALA A 1 89 ? -4.722 -10.914 9.367 1.00 95.69 89 ALA A C 1
ATOM 718 O O . ALA A 1 89 ? -5.088 -11.815 10.114 1.00 95.69 89 ALA A O 1
ATOM 719 N N . GLU A 1 90 ? -4.456 -9.683 9.805 1.00 95.31 90 GLU A N 1
ATOM 720 C CA . GLU A 1 90 ? -4.547 -9.259 11.209 1.00 95.31 90 GLU A CA 1
ATOM 721 C C . GLU A 1 90 ? -5.972 -8.841 11.623 1.00 95.31 90 GLU A C 1
ATOM 723 O O . GLU A 1 90 ? -6.184 -8.334 12.724 1.00 95.31 90 GLU A O 1
ATOM 728 N N . HIS A 1 91 ? -6.968 -9.021 10.746 1.00 95.00 91 HIS A N 1
ATOM 729 C CA . HIS A 1 91 ? -8.361 -8.614 10.970 1.00 95.00 91 HIS A CA 1
ATOM 730 C C . HIS A 1 91 ? -8.536 -7.126 11.341 1.00 95.00 91 HIS A C 1
ATOM 732 O O . HIS A 1 91 ? -9.481 -6.754 12.039 1.00 95.00 91 HIS A O 1
ATOM 738 N N . LEU A 1 92 ? -7.641 -6.262 10.855 1.00 95.69 92 LEU A N 1
ATOM 739 C CA . LEU A 1 92 ? -7.656 -4.819 11.110 1.00 95.69 92 LEU A CA 1
ATOM 740 C C . LEU A 1 92 ? -8.622 -4.076 10.186 1.00 95.69 92 LEU A C 1
ATOM 742 O O . LEU A 1 92 ? -9.167 -3.040 10.561 1.00 95.69 92 LEU A O 1
ATOM 746 N N . SER A 1 93 ? -8.853 -4.610 8.986 1.00 95.81 93 SER A N 1
ATOM 747 C CA . SER A 1 93 ? -9.863 -4.094 8.068 1.00 95.81 93 SER A CA 1
ATOM 748 C C . SER A 1 93 ? -10.510 -5.207 7.244 1.00 95.81 93 SER A C 1
ATOM 750 O O . SER A 1 93 ? -9.903 -6.243 6.962 1.00 95.81 93 SER A O 1
ATOM 752 N N . GLN A 1 94 ? -11.761 -4.988 6.841 1.00 93.81 94 GLN A N 1
ATOM 753 C CA . GLN A 1 94 ? -12.511 -5.906 5.990 1.00 93.81 94 GLN A CA 1
ATOM 754 C C . GLN A 1 94 ? -12.167 -5.657 4.522 1.00 93.81 94 GLN A C 1
ATOM 756 O O . GLN A 1 94 ? -12.804 -4.850 3.849 1.00 93.81 94 GLN A O 1
ATOM 761 N N . ILE A 1 95 ? -11.155 -6.370 4.028 1.00 96.06 95 ILE A N 1
ATOM 762 C CA . ILE A 1 95 ? -10.666 -6.213 2.657 1.00 96.06 95 ILE A CA 1
ATOM 763 C C . ILE A 1 95 ? -11.032 -7.441 1.817 1.00 96.06 95 ILE A C 1
ATOM 765 O O . ILE A 1 95 ? -10.620 -8.570 2.087 1.00 96.06 95 ILE A O 1
ATOM 769 N N . ASN A 1 96 ? -11.750 -7.218 0.722 1.00 96.56 96 ASN A N 1
ATOM 770 C CA . ASN A 1 96 ? -11.972 -8.182 -0.344 1.00 96.56 96 ASN A CA 1
ATOM 771 C C . ASN A 1 96 ? -10.707 -8.321 -1.210 1.00 96.56 96 ASN A C 1
ATOM 773 O O . ASN A 1 96 ? -10.576 -7.739 -2.293 1.00 96.56 96 ASN A O 1
ATOM 777 N N . LEU A 1 97 ? -9.760 -9.133 -0.731 1.00 96.62 97 LEU A N 1
ATOM 778 C CA . LEU A 1 97 ? -8.487 -9.387 -1.413 1.00 96.62 97 LEU A CA 1
ATOM 779 C C . LEU A 1 97 ? -8.650 -9.895 -2.861 1.00 96.62 97 LEU A C 1
ATOM 781 O O . LEU A 1 97 ? -7.926 -9.400 -3.731 1.00 96.62 97 LEU A O 1
ATOM 785 N N . PRO A 1 98 ? -9.575 -10.828 -3.187 1.00 96.62 98 PRO A N 1
ATOM 786 C CA . PRO A 1 98 ? -9.797 -11.241 -4.575 1.00 96.62 98 PRO A CA 1
ATOM 787 C C . PRO A 1 98 ? -10.154 -10.069 -5.496 1.00 96.62 98 PRO A C 1
ATOM 789 O O . PRO A 1 98 ? -9.559 -9.916 -6.568 1.00 96.62 98 PRO A O 1
ATOM 792 N N . ARG A 1 99 ? -11.077 -9.205 -5.056 1.00 95.56 99 ARG A N 1
ATOM 793 C CA . ARG A 1 99 ? -11.482 -8.005 -5.794 1.00 95.56 99 ARG A CA 1
ATOM 794 C C . ARG A 1 99 ? -10.317 -7.028 -5.940 1.00 95.56 99 ARG A C 1
ATOM 796 O O . ARG A 1 99 ? -10.057 -6.570 -7.051 1.00 95.56 99 ARG A O 1
ATOM 803 N N . MET A 1 100 ? -9.584 -6.753 -4.861 1.00 96.44 100 MET A N 1
ATOM 804 C CA . MET A 1 100 ? -8.408 -5.878 -4.885 1.00 96.44 100 MET A CA 1
ATOM 805 C C . MET A 1 100 ? -7.378 -6.350 -5.918 1.00 96.44 100 MET A C 1
ATOM 807 O O . MET A 1 100 ? -6.952 -5.577 -6.777 1.00 96.44 100 MET A O 1
ATOM 811 N N . ARG A 1 101 ? -7.008 -7.639 -5.884 1.00 95.62 101 ARG A N 1
ATOM 812 C CA . ARG A 1 101 ? -6.030 -8.223 -6.816 1.00 95.62 101 ARG A CA 1
ATOM 813 C C . ARG A 1 101 ? -6.498 -8.124 -8.268 1.00 95.62 101 ARG A C 1
ATOM 815 O O . ARG A 1 101 ? -5.679 -7.841 -9.142 1.00 95.62 101 ARG A O 1
ATOM 822 N N . LEU A 1 102 ? -7.788 -8.342 -8.538 1.00 95.44 102 LEU A N 1
ATOM 823 C CA . LEU A 1 102 ? -8.359 -8.176 -9.877 1.00 95.44 102 LEU A CA 1
ATOM 824 C C . LEU A 1 102 ? -8.220 -6.727 -10.367 1.00 95.44 102 LEU A C 1
ATOM 826 O O . LEU A 1 102 ? -7.744 -6.498 -11.478 1.00 95.44 102 LEU A O 1
ATOM 830 N N . LEU A 1 103 ? -8.581 -5.757 -9.528 1.00 93.69 103 LEU A N 1
ATOM 831 C CA . LEU A 1 103 ? -8.543 -4.334 -9.870 1.00 93.69 103 LEU A CA 1
ATOM 832 C C . LEU A 1 103 ? -7.116 -3.821 -10.082 1.00 93.69 103 LEU A C 1
ATOM 834 O O . LEU A 1 103 ? -6.879 -3.079 -11.035 1.00 93.69 103 LEU A O 1
ATOM 838 N N . ILE A 1 104 ? -6.157 -4.271 -9.266 1.00 94.69 104 ILE A N 1
ATOM 839 C CA . ILE A 1 104 ? -4.731 -3.989 -9.475 1.00 94.69 104 ILE A CA 1
ATOM 840 C C . ILE A 1 104 ? -4.301 -4.454 -10.870 1.00 94.69 104 ILE A C 1
ATOM 842 O O . ILE A 1 104 ? -3.717 -3.678 -11.620 1.00 94.69 104 ILE A O 1
ATOM 846 N N . ARG A 1 105 ? -4.628 -5.695 -11.261 1.00 93.19 105 ARG A N 1
ATOM 847 C CA . ARG A 1 105 ? -4.254 -6.229 -12.585 1.00 93.19 105 ARG A CA 1
ATOM 848 C C . ARG A 1 105 ? -4.886 -5.459 -13.744 1.00 93.19 105 ARG A C 1
ATOM 850 O O . ARG A 1 105 ? -4.276 -5.378 -14.804 1.00 93.19 105 ARG A O 1
ATOM 857 N N . GLN A 1 106 ? -6.100 -4.943 -13.562 1.00 92.25 106 GLN A N 1
ATOM 858 C CA . GLN A 1 106 ? -6.814 -4.186 -14.592 1.00 92.25 106 GLN A CA 1
ATOM 859 C C . GLN A 1 106 ? -6.294 -2.751 -14.751 1.00 92.25 106 GLN A C 1
ATOM 861 O O . GLN A 1 106 ? -6.402 -2.196 -15.840 1.00 92.25 106 GLN A O 1
ATOM 866 N N . ARG A 1 107 ? -5.764 -2.143 -13.681 1.00 89.50 107 ARG A N 1
ATOM 867 C CA . ARG A 1 107 ? -5.425 -0.710 -13.649 1.00 89.50 107 ARG A CA 1
ATOM 868 C C . ARG A 1 107 ? -3.930 -0.405 -13.637 1.00 89.50 107 ARG A C 1
ATOM 870 O O . ARG A 1 107 ? -3.552 0.666 -14.098 1.00 89.50 107 ARG A O 1
ATOM 877 N N . ALA A 1 108 ? -3.097 -1.311 -13.131 1.00 87.62 108 ALA A N 1
ATOM 878 C CA . ALA A 1 108 ? -1.653 -1.112 -13.095 1.00 87.62 108 ALA A CA 1
ATOM 879 C C . ALA A 1 108 ? -1.061 -1.126 -14.512 1.00 87.62 108 ALA A C 1
ATOM 881 O O . ALA A 1 108 ? -1.370 -2.004 -15.327 1.00 87.62 108 ALA A O 1
ATOM 882 N N . ARG A 1 109 ? -0.163 -0.182 -14.802 1.00 85.62 109 ARG A N 1
ATOM 883 C CA . ARG A 1 109 ? 0.550 -0.147 -16.083 1.00 85.62 109 ARG A CA 1
ATOM 884 C C . ARG A 1 109 ? 1.496 -1.342 -16.201 1.00 85.62 109 ARG A C 1
ATOM 886 O O . ARG A 1 109 ? 2.208 -1.713 -15.266 1.00 85.62 109 ARG A O 1
ATOM 893 N N . ARG A 1 110 ? 1.545 -1.943 -17.393 1.00 76.69 110 ARG A N 1
ATOM 894 C CA . ARG A 1 110 ? 2.555 -2.960 -17.716 1.00 76.69 110 ARG A CA 1
ATOM 895 C C . ARG A 1 110 ? 3.898 -2.249 -17.936 1.00 76.69 110 ARG A C 1
ATOM 897 O O . ARG A 1 110 ? 3.924 -1.280 -18.694 1.00 76.69 110 ARG A O 1
ATOM 904 N N . PRO A 1 111 ? 5.003 -2.692 -17.308 1.00 68.06 111 PRO A N 1
ATOM 905 C CA . PRO A 1 111 ? 6.318 -2.165 -17.644 1.00 68.06 111 PRO A CA 1
ATOM 906 C C . PRO A 1 111 ? 6.579 -2.409 -19.131 1.00 68.06 111 PRO A C 1
ATOM 908 O O . PRO A 1 111 ? 6.299 -3.502 -19.627 1.00 68.06 111 PRO A O 1
ATOM 911 N N . GLY A 1 112 ? 7.097 -1.401 -19.834 1.00 66.50 112 GLY A N 1
ATOM 912 C CA . GLY A 1 112 ? 7.522 -1.581 -21.219 1.00 66.50 112 GLY A CA 1
ATOM 913 C C . GLY A 1 112 ? 8.555 -2.706 -21.302 1.00 66.50 112 GLY A C 1
ATOM 914 O O . GLY A 1 112 ? 9.498 -2.740 -20.509 1.00 66.50 112 GLY A O 1
ATOM 915 N N . ILE A 1 113 ? 8.362 -3.639 -22.235 1.00 64.00 113 ILE A N 1
ATOM 916 C CA . ILE A 1 113 ? 9.385 -4.626 -22.584 1.00 64.00 113 ILE A CA 1
ATOM 917 C C . ILE A 1 113 ? 10.552 -3.833 -23.174 1.00 64.00 113 ILE A C 1
ATOM 919 O O . ILE A 1 113 ? 10.367 -3.111 -24.153 1.00 64.00 113 ILE A O 1
ATOM 923 N N . ARG A 1 114 ? 11.747 -3.939 -22.585 1.00 57.62 114 ARG A N 1
ATOM 924 C CA . ARG A 1 114 ? 12.960 -3.537 -23.301 1.00 57.62 114 ARG A CA 1
ATOM 925 C C . ARG A 1 114 ? 13.171 -4.583 -24.388 1.00 57.62 114 ARG A C 1
ATOM 927 O O . ARG A 1 114 ? 13.448 -5.735 -24.063 1.00 57.62 114 ARG A O 1
ATOM 934 N N . LEU A 1 115 ? 12.921 -4.207 -25.640 1.00 54.09 115 LEU A N 1
ATOM 935 C CA . LEU A 1 115 ? 13.276 -5.048 -26.778 1.00 54.09 115 LEU A CA 1
ATOM 936 C C . LEU A 1 115 ? 14.811 -5.208 -26.794 1.00 54.09 115 LEU A C 1
ATOM 938 O O . LEU A 1 115 ? 15.493 -4.224 -26.489 1.00 54.09 115 LEU A O 1
ATOM 942 N N . PRO A 1 116 ? 15.322 -6.429 -27.037 1.00 72.50 116 PRO A N 1
ATOM 943 C CA . PRO A 1 116 ? 16.755 -6.713 -27.098 1.00 72.50 116 PRO A CA 1
ATOM 944 C C . PRO A 1 116 ? 17.442 -6.020 -28.278 1.00 72.50 116 PRO A C 1
ATOM 946 O O . PRO A 1 116 ? 16.764 -5.783 -29.305 1.00 72.50 116 PRO A O 1
#

Radius of gyration: 14.04 Å; Cα contacts (8 Å, |Δi|>4): 109; chains: 1; bounding box: 29×26×47 Å

Secondary structure (DSSP, 8-state):
---BHHHHHHHHHHHHHHHT-HHHHHHHHHHHHHHHHHHHHTT--TTSBGGG--HHHHHHHHHHGGGS-HHHHHHHHHHHHHHHHHHHHTTSS---HHHHHHHHHHHSPPPPP---

Sequence (116 aa):
MKYSIQESINHYLETVKFSRSTNTERTYRNALNVFQQDLIDNGIDLNGDVSFINESVMISFISSLKNYSPATERLYITASAGYFEYLAAEHLSQINLPRMRLLIRQRARRPGIRLP

Mean predicted aligned error: 4.07 Å

Foldseek 3Di:
DFDFQQRLLVVLLVVCCVPPHPVLSVLLVVLVVLLVVLCVVVVHDRRDGPQVDELVSLLSSLVVCPPDALVSSVSSSVSVLSSVVSCVVVVSYDYPNVVSVVSCVVRRDDHDPPDD

Solvent-accessible surface area (backbone atoms only — not comparable to full-atom values): 6538 Å² total; per-residue (Å²): 136,89,49,23,40,55,55,50,51,53,52,48,44,51,53,38,37,78,73,76,31,66,72,56,25,57,54,34,50,54,31,50,52,54,48,51,49,50,36,48,77,72,72,44,63,48,80,35,67,33,57,74,55,36,56,68,55,55,53,52,47,61,61,68,36,69,85,49,54,46,65,58,34,52,51,31,50,51,41,49,49,52,49,52,52,48,32,39,74,71,66,52,20,81,50,62,59,73,60,39,56,52,50,48,69,74,67,55,67,76,61,78,80,81,78,134